Protein AF-A0A8S4QMX7-F1 (afdb_monomer_lite)

pLDDT: mean 83.07, std 15.42, range [35.97, 96.44]

Structure (mmCIF, N/CA/C/O backbone):
data_AF-A0A8S4QMX7-F1
#
_entry.id   AF-A0A8S4QMX7-F1
#
loop_
_atom_site.group_PDB
_atom_site.id
_atom_site.type_symbol
_atom_site.label_atom_id
_atom_site.label_alt_id
_atom_site.label_comp_id
_atom_site.label_asym_id
_atom_site.label_entity_id
_atom_site.label_seq_id
_atom_site.pdbx_PDB_ins_code
_atom_site.Cartn_x
_atom_site.Cartn_y
_atom_site.Cartn_z
_atom_site.occupancy
_atom_site.B_iso_or_equiv
_atom_site.auth_seq_id
_atom_site.auth_comp_id
_atom_site.auth_asym_id
_atom_site.auth_atom_id
_atom_site.pdbx_PDB_model_num
ATOM 1 N N . MET A 1 1 ? 1.685 0.080 4.339 1.00 85.31 1 MET A N 1
ATOM 2 C CA . MET A 1 1 ? 2.899 0.364 5.146 1.00 85.31 1 MET A CA 1
ATOM 3 C C . MET A 1 1 ? 2.661 0.577 6.650 1.00 85.31 1 MET A C 1
ATOM 5 O O . MET A 1 1 ? 3.604 0.391 7.406 1.00 85.31 1 MET A O 1
ATOM 9 N N . ILE A 1 2 ? 1.453 0.914 7.128 1.00 87.31 2 ILE A N 1
ATOM 10 C CA . ILE A 1 2 ? 1.168 1.022 8.576 1.00 87.31 2 ILE A CA 1
ATOM 11 C C . ILE A 1 2 ? 0.950 -0.364 9.200 1.00 87.31 2 ILE A C 1
ATOM 13 O O . ILE A 1 2 ? 0.234 -1.197 8.640 1.00 87.31 2 ILE A O 1
ATOM 17 N N . GLY A 1 3 ? 1.579 -0.614 10.350 1.00 89.19 3 GLY A N 1
ATOM 18 C CA . GLY A 1 3 ? 1.400 -1.844 11.120 1.00 89.19 3 GLY A CA 1
ATOM 19 C C . GLY A 1 3 ? 0.264 -1.755 12.144 1.00 89.19 3 GLY A C 1
ATOM 20 O O . GLY A 1 3 ? -0.077 -0.670 12.611 1.00 89.19 3 GLY A O 1
ATOM 21 N N . ALA A 1 4 ? -0.285 -2.905 12.543 1.00 89.19 4 ALA A N 1
ATOM 22 C CA . ALA A 1 4 ? -1.344 -2.995 13.556 1.00 89.19 4 ALA A CA 1
ATOM 23 C C . ALA A 1 4 ? -0.930 -2.396 14.918 1.00 89.19 4 ALA A C 1
ATOM 25 O O . ALA A 1 4 ? -1.750 -1.792 15.604 1.00 89.19 4 ALA A O 1
ATOM 26 N N . GLU A 1 5 ? 0.353 -2.515 15.278 1.00 88.50 5 GLU A N 1
ATOM 27 C CA . GLU A 1 5 ? 0.950 -1.925 16.488 1.00 88.50 5 GLU A CA 1
ATOM 28 C C . GLU A 1 5 ? 0.774 -0.406 16.530 1.00 88.50 5 GLU A C 1
ATOM 30 O O . GLU A 1 5 ? 0.291 0.149 17.513 1.00 88.50 5 GLU A O 1
ATOM 35 N N . LEU A 1 6 ? 1.122 0.256 15.427 1.00 90.75 6 LEU A N 1
ATOM 36 C CA . LEU A 1 6 ? 1.056 1.705 15.321 1.00 90.75 6 LEU A CA 1
ATOM 37 C C . LEU A 1 6 ? -0.396 2.189 15.370 1.00 90.75 6 LEU A C 1
ATOM 39 O O . LEU A 1 6 ? -0.681 3.177 16.037 1.00 90.75 6 LEU A O 1
ATOM 43 N N . LEU A 1 7 ? -1.330 1.464 14.742 1.00 91.25 7 LEU A N 1
ATOM 44 C CA . LEU A 1 7 ? -2.755 1.797 14.822 1.00 91.25 7 LEU A CA 1
ATOM 45 C C . LEU A 1 7 ? -3.277 1.746 16.270 1.00 91.25 7 LEU A C 1
ATOM 47 O O . LEU A 1 7 ? -4.031 2.625 16.680 1.00 91.25 7 LEU A O 1
ATOM 51 N N . LEU A 1 8 ? -2.848 0.754 17.056 1.00 90.69 8 LEU A N 1
ATOM 52 C CA . LEU A 1 8 ? -3.202 0.648 18.476 1.00 90.69 8 LEU A CA 1
ATOM 53 C C . LEU A 1 8 ? -2.578 1.766 19.317 1.00 90.69 8 LEU A C 1
ATOM 55 O O . LEU A 1 8 ? -3.226 2.289 20.220 1.00 90.69 8 LEU A O 1
ATOM 59 N N . GLN A 1 9 ? -1.333 2.148 19.024 1.00 92.19 9 GLN A N 1
ATOM 60 C CA . GLN A 1 9 ? -0.689 3.284 19.687 1.00 92.19 9 GLN A CA 1
ATOM 61 C C . GLN A 1 9 ? -1.432 4.591 19.390 1.00 92.19 9 GLN A C 1
ATOM 63 O O . GLN A 1 9 ? -1.668 5.374 20.309 1.00 92.19 9 GLN A O 1
ATOM 68 N N . ILE A 1 10 ? -1.856 4.799 18.138 1.00 93.31 10 ILE A N 1
ATOM 69 C CA . ILE A 1 10 ? -2.674 5.951 17.737 1.00 93.31 10 ILE A CA 1
ATOM 70 C C . ILE A 1 10 ? -3.994 5.958 18.516 1.00 93.31 10 ILE A C 1
ATOM 72 O O . ILE A 1 10 ? -4.292 6.951 19.174 1.00 93.31 10 ILE A O 1
ATOM 76 N N . ASP A 1 11 ? -4.741 4.850 18.523 1.00 93.44 11 ASP A N 1
ATOM 77 C CA . ASP A 1 11 ? -5.986 4.715 19.297 1.00 93.44 11 ASP A CA 1
ATOM 78 C C . ASP A 1 11 ? -5.778 5.049 20.782 1.00 93.44 11 ASP A C 1
ATOM 80 O O . ASP A 1 11 ? -6.485 5.889 21.340 1.00 93.44 11 ASP A O 1
ATOM 84 N N . SER A 1 12 ? -4.750 4.470 21.410 1.00 93.50 12 SER A N 1
ATOM 85 C CA . SER A 1 12 ? -4.443 4.728 22.818 1.00 93.50 12 SER A CA 1
ATOM 86 C C . SER A 1 12 ? -4.122 6.198 23.089 1.00 93.50 12 SER A C 1
ATOM 88 O O . SER A 1 12 ? -4.508 6.719 24.137 1.00 93.50 12 SER A O 1
ATOM 90 N N . ARG A 1 13 ? -3.404 6.876 22.186 1.00 96.25 13 ARG A N 1
ATOM 91 C CA . ARG A 1 13 ? -3.083 8.301 22.339 1.00 96.25 13 ARG A CA 1
ATOM 92 C C . ARG A 1 13 ? -4.312 9.180 22.153 1.00 96.25 13 ARG A C 1
ATOM 94 O O . ARG A 1 13 ? -4.494 10.111 22.932 1.00 96.25 13 ARG A O 1
ATOM 101 N N . LEU A 1 14 ? -5.180 8.867 21.195 1.00 95.94 14 LEU A N 1
ATOM 102 C CA . LEU A 1 14 ? -6.414 9.623 20.977 1.00 95.94 14 LEU A CA 1
ATOM 103 C C . LEU A 1 14 ? -7.386 9.486 22.154 1.00 95.94 14 LEU A C 1
ATOM 105 O O . LEU A 1 14 ? -7.944 10.488 22.598 1.00 95.94 14 LEU A O 1
ATOM 109 N N . LYS A 1 15 ? -7.508 8.291 22.742 1.00 95.62 15 LYS A N 1
ATOM 110 C CA . LYS A 1 15 ? -8.281 8.065 23.977 1.00 95.62 15 LYS A CA 1
ATOM 111 C C . LYS A 1 15 ? -7.763 8.892 25.158 1.00 95.62 15 LYS A C 1
ATOM 113 O O . LYS A 1 15 ? -8.536 9.494 25.896 1.00 95.62 15 LYS A O 1
ATOM 118 N N . GLN A 1 16 ? -6.439 8.975 25.318 1.00 96.44 16 GLN A N 1
ATOM 119 C CA . GLN A 1 16 ? -5.820 9.795 26.368 1.00 96.44 16 GLN A CA 1
ATOM 120 C C . GLN A 1 16 ? -6.094 11.294 26.180 1.00 96.44 16 GLN A C 1
ATOM 122 O O . GLN A 1 16 ? -6.371 11.987 27.156 1.00 96.44 16 GLN A O 1
ATOM 127 N N . ILE A 1 17 ? -6.014 11.791 24.943 1.00 96.38 17 ILE A N 1
ATOM 128 C CA . ILE A 1 17 ? -6.196 13.216 24.623 1.00 96.38 17 ILE A CA 1
ATOM 129 C C . ILE A 1 17 ? -7.665 13.634 24.765 1.00 96.38 17 ILE A C 1
ATOM 131 O O . ILE A 1 17 ? -7.954 14.659 25.377 1.00 96.38 17 ILE A O 1
ATOM 135 N N . SER A 1 18 ? -8.589 12.829 24.239 1.00 94.94 18 SER A N 1
ATOM 136 C CA . SER A 1 18 ? -10.039 13.078 24.303 1.00 94.94 18 SER A CA 1
ATOM 137 C C . SER A 1 18 ? -10.640 12.844 25.693 1.00 94.94 18 SER A C 1
ATOM 139 O O . SER A 1 18 ? -11.746 13.303 25.966 1.00 94.94 18 SER A O 1
ATOM 141 N N . ARG A 1 19 ? -9.918 12.134 26.574 1.00 94.38 19 ARG A N 1
ATOM 142 C CA . ARG A 1 19 ? -10.414 11.589 27.850 1.00 94.38 19 ARG A CA 1
ATOM 143 C C . ARG A 1 19 ? -11.592 10.618 27.695 1.00 94.38 19 ARG A C 1
ATOM 145 O O . ARG A 1 19 ? -12.247 10.302 28.688 1.00 94.38 19 ARG A O 1
ATOM 152 N N . ASP A 1 20 ? -11.829 10.098 26.493 1.00 93.81 20 ASP A N 1
ATOM 153 C CA . ASP A 1 20 ? -12.764 9.004 26.253 1.00 93.81 20 ASP A CA 1
ATOM 154 C C . ASP A 1 20 ? -11.990 7.704 26.030 1.00 93.81 20 ASP A C 1
ATOM 156 O O . ASP A 1 20 ? -11.395 7.471 24.983 1.00 93.81 20 ASP A O 1
ATOM 160 N N . PHE A 1 21 ? -11.994 6.838 27.042 1.00 91.31 21 PHE A N 1
ATOM 161 C CA . PHE A 1 21 ? -11.308 5.545 27.001 1.00 91.31 21 PHE A CA 1
ATOM 162 C C . PHE A 1 21 ? -12.201 4.397 26.520 1.00 91.31 21 PHE A C 1
ATOM 164 O O . PHE A 1 21 ? -11.704 3.288 26.309 1.00 91.31 21 PHE A O 1
ATOM 171 N N . LYS A 1 22 ? -13.512 4.632 26.382 1.00 90.19 22 LYS A N 1
ATOM 172 C CA . LYS A 1 22 ? -14.496 3.591 26.063 1.00 90.19 22 LYS A CA 1
ATOM 173 C C . LYS A 1 22 ? -14.710 3.461 24.562 1.00 90.19 22 LYS A C 1
ATOM 175 O O . LYS A 1 22 ? -14.917 2.350 24.080 1.00 90.19 22 LYS A O 1
ATOM 180 N N . THR A 1 23 ? -14.654 4.570 23.832 1.00 91.56 23 THR A N 1
ATOM 181 C CA . THR A 1 23 ? -14.855 4.581 22.380 1.00 91.56 23 THR A CA 1
ATOM 182 C C . THR A 1 23 ? -13.529 4.432 21.633 1.00 91.56 23 THR A C 1
ATOM 184 O O . THR A 1 23 ? -12.478 4.901 22.073 1.00 91.56 23 THR A O 1
ATOM 187 N N . ASN A 1 24 ? -13.550 3.738 20.493 1.00 91.19 24 ASN A N 1
ATOM 188 C CA . ASN A 1 24 ? -12.374 3.655 19.624 1.00 91.19 24 ASN A CA 1
ATOM 189 C C . ASN A 1 24 ? -11.987 5.054 19.132 1.00 91.19 24 ASN A C 1
ATOM 191 O O . ASN A 1 24 ? -12.852 5.889 18.881 1.00 91.19 24 ASN A O 1
ATOM 195 N N . PHE A 1 25 ? -10.683 5.297 19.024 1.00 93.44 25 PHE A N 1
ATOM 196 C CA . PHE A 1 25 ? -10.074 6.568 18.635 1.00 93.44 25 PHE A CA 1
ATOM 197 C C . PHE A 1 25 ? -10.531 7.773 19.475 1.00 93.44 25 PHE A C 1
ATOM 199 O O . PHE A 1 25 ? -10.403 8.911 19.032 1.00 93.44 25 PHE A O 1
ATOM 206 N N . GLY A 1 26 ? -11.044 7.547 20.692 1.00 93.44 26 GLY A N 1
ATOM 207 C CA . GLY A 1 26 ? -11.523 8.622 21.561 1.00 93.44 26 GLY A CA 1
ATOM 208 C C . GLY A 1 26 ? -12.747 9.359 21.010 1.00 93.44 26 GLY A C 1
ATOM 209 O O . GLY A 1 26 ? -12.881 10.561 21.226 1.00 93.44 26 GLY A O 1
ATOM 210 N N . GLY A 1 27 ? -13.583 8.665 20.233 1.00 93.50 27 GLY A N 1
ATOM 211 C CA . GLY A 1 27 ? -14.814 9.209 19.656 1.00 93.50 27 GLY A CA 1
ATOM 212 C C . GLY A 1 27 ? -14.598 10.062 18.406 1.00 93.50 27 GLY A C 1
ATOM 213 O O . GLY A 1 27 ? -15.540 10.691 17.937 1.00 93.50 27 GLY A O 1
ATOM 214 N N . LEU A 1 28 ? -13.375 10.095 17.873 1.00 93.00 28 LEU A N 1
ATOM 215 C CA . LEU A 1 28 ? -13.039 10.835 16.661 1.00 93.00 28 LEU A CA 1
ATOM 216 C C . LEU A 1 28 ? -13.320 10.017 15.400 1.00 93.00 28 LEU A C 1
ATOM 218 O O . LEU A 1 28 ? -13.057 8.812 15.347 1.00 93.00 28 LEU A O 1
ATOM 222 N N . ASP A 1 29 ? -13.761 10.709 14.354 1.00 92.19 29 ASP A N 1
ATOM 223 C CA . ASP A 1 29 ? -13.904 10.129 13.025 1.00 92.19 29 ASP A CA 1
ATOM 224 C C . ASP A 1 29 ? -12.532 9.935 12.367 1.00 92.19 29 ASP A C 1
ATOM 226 O O . ASP A 1 29 ? -11.721 10.858 12.263 1.00 92.19 29 ASP A O 1
ATOM 230 N N . GLY A 1 30 ? -12.269 8.711 11.907 1.00 89.88 30 GLY A N 1
ATOM 231 C CA . GLY A 1 30 ? -11.031 8.341 11.227 1.00 89.88 30 GLY A CA 1
ATOM 232 C C . GLY A 1 30 ? -11.281 7.955 9.775 1.00 89.88 30 GLY A C 1
ATOM 233 O O . GLY A 1 30 ? -12.033 7.020 9.502 1.00 89.88 30 GLY A O 1
ATOM 234 N N . ILE A 1 31 ? -10.598 8.625 8.845 1.00 94.12 31 ILE A N 1
ATOM 235 C CA . ILE A 1 31 ? -10.587 8.265 7.422 1.00 94.12 31 ILE A CA 1
ATOM 236 C C . ILE A 1 31 ? -9.196 7.738 7.076 1.00 94.12 31 ILE A C 1
ATOM 238 O O . ILE A 1 31 ? -8.198 8.443 7.220 1.00 94.12 31 ILE A O 1
ATOM 242 N N . LEU A 1 32 ? -9.131 6.484 6.627 1.00 92.19 32 LEU A N 1
ATOM 243 C CA . LEU A 1 32 ? -7.895 5.843 6.187 1.00 92.19 32 LEU A CA 1
ATOM 244 C C . LEU A 1 32 ? -7.889 5.757 4.662 1.00 92.19 32 LEU A C 1
ATOM 246 O O . LEU A 1 32 ? -8.813 5.206 4.071 1.00 92.19 32 LEU A O 1
ATOM 250 N N . ILE A 1 33 ? -6.832 6.272 4.038 1.00 93.75 33 ILE A N 1
ATOM 251 C CA . ILE A 1 33 ? -6.652 6.254 2.583 1.00 93.75 33 ILE A CA 1
ATOM 252 C C . ILE A 1 33 ? -5.328 5.559 2.277 1.00 93.75 33 ILE A C 1
ATOM 254 O O . ILE A 1 33 ? -4.296 5.879 2.869 1.00 93.75 33 ILE A O 1
ATOM 258 N N . GLY A 1 34 ? -5.349 4.599 1.358 1.00 91.25 34 GLY A N 1
ATOM 259 C CA . GLY A 1 34 ? -4.148 3.901 0.918 1.00 91.25 34 GLY A CA 1
ATOM 260 C C . GLY A 1 34 ? -4.457 2.659 0.093 1.00 91.25 34 GLY A C 1
ATOM 261 O O . GLY A 1 34 ? -5.615 2.307 -0.106 1.00 91.25 34 GLY A O 1
ATOM 262 N N . ASP A 1 35 ? -3.400 1.984 -0.356 1.00 89.62 35 ASP A N 1
ATOM 263 C CA . ASP A 1 35 ? -3.491 0.722 -1.091 1.00 89.62 35 ASP A CA 1
ATOM 264 C C . ASP A 1 35 ? -2.842 -0.405 -0.268 1.00 89.62 35 ASP A C 1
ATOM 266 O O . ASP A 1 35 ? -1.671 -0.328 0.121 1.00 89.62 35 ASP A O 1
ATOM 270 N N . LEU A 1 36 ? -3.621 -1.451 0.027 1.00 87.62 36 LEU A N 1
ATOM 271 C CA . LEU A 1 36 ? -3.179 -2.614 0.804 1.00 87.62 36 LEU A CA 1
ATOM 272 C C . LEU A 1 36 ? -2.286 -3.577 0.006 1.00 87.62 36 LEU A C 1
ATOM 274 O O . LEU A 1 36 ? -1.658 -4.440 0.620 1.00 87.62 36 LEU A O 1
ATOM 278 N N . ARG A 1 37 ? -2.216 -3.421 -1.322 1.00 85.44 37 ARG A N 1
ATOM 279 C CA . ARG A 1 37 ? -1.358 -4.195 -2.238 1.00 85.44 37 ARG A CA 1
ATOM 280 C C . ARG A 1 37 ? 0.069 -3.654 -2.310 1.00 85.44 37 ARG A C 1
ATOM 282 O O . ARG A 1 37 ? 0.940 -4.274 -2.911 1.00 85.44 37 ARG A O 1
ATOM 289 N N . GLN A 1 38 ? 0.327 -2.497 -1.698 1.00 86.12 38 GLN A N 1
ATOM 290 C CA . GLN A 1 38 ? 1.681 -1.969 -1.546 1.00 86.12 38 GLN A CA 1
ATOM 291 C C . GLN A 1 38 ? 2.532 -2.849 -0.622 1.00 86.12 38 GLN A C 1
ATOM 293 O O . GLN A 1 38 ? 2.048 -3.773 0.036 1.00 86.12 38 GLN A O 1
ATOM 298 N N . LEU A 1 39 ? 3.821 -2.510 -0.530 1.00 87.69 39 LEU A N 1
ATOM 299 C CA . LEU A 1 39 ? 4.762 -3.188 0.350 1.00 87.69 39 LEU A CA 1
ATOM 300 C C . LEU A 1 39 ? 4.222 -3.299 1.783 1.00 87.69 39 LEU A C 1
ATOM 302 O O . LEU A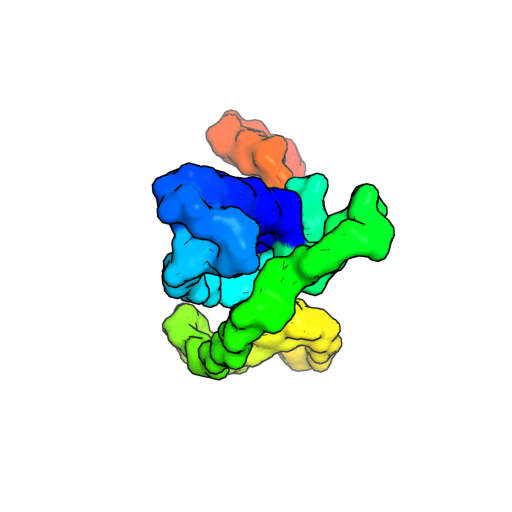 1 39 ? 3.683 -2.350 2.379 1.00 87.69 39 LEU A O 1
ATOM 306 N N . LEU A 1 40 ? 4.402 -4.499 2.336 1.00 87.81 40 LEU A N 1
ATOM 307 C CA . LEU A 1 40 ? 4.050 -4.799 3.713 1.00 87.81 40 LEU A CA 1
ATOM 308 C C . LEU A 1 40 ? 4.806 -3.869 4.677 1.00 87.81 40 LEU A C 1
ATOM 310 O O . LEU A 1 40 ? 5.907 -3.408 4.368 1.00 87.81 40 LEU A O 1
ATOM 314 N N . PRO A 1 41 ? 4.241 -3.591 5.864 1.00 88.31 41 PRO A N 1
ATOM 315 C CA . PRO A 1 41 ? 4.948 -2.848 6.900 1.00 88.31 41 PRO A CA 1
ATOM 316 C C . PRO A 1 41 ? 6.306 -3.486 7.232 1.00 88.31 41 PRO A C 1
ATOM 318 O O . PRO A 1 41 ? 6.395 -4.695 7.464 1.00 88.31 41 PRO A O 1
ATOM 321 N N . VAL A 1 42 ? 7.365 -2.677 7.292 1.00 88.38 42 VAL A N 1
ATOM 322 C CA . VAL A 1 42 ? 8.721 -3.165 7.583 1.00 88.38 42 VAL A CA 1
ATOM 323 C C . VAL A 1 42 ? 8.769 -3.718 9.004 1.00 88.38 42 VAL A C 1
ATOM 325 O O . VAL A 1 42 ? 8.502 -2.996 9.961 1.00 88.38 42 VAL A O 1
ATOM 328 N N . ARG A 1 43 ? 9.108 -5.009 9.140 1.00 86.75 43 ARG A N 1
ATOM 329 C CA . ARG A 1 43 ? 9.217 -5.721 10.431 1.00 86.75 43 ARG A CA 1
ATOM 330 C C . ARG A 1 43 ? 7.981 -5.568 11.337 1.00 86.75 43 ARG A C 1
ATOM 332 O O . ARG A 1 43 ? 8.089 -5.696 12.552 1.00 86.75 43 ARG A O 1
ATOM 339 N N . ALA A 1 44 ? 6.804 -5.339 10.758 1.00 86.44 44 ALA A N 1
ATOM 340 C CA . ALA A 1 44 ? 5.567 -5.140 11.503 1.00 86.44 44 ALA A CA 1
ATOM 341 C C . ALA A 1 44 ? 4.425 -5.999 10.946 1.00 86.44 44 ALA A C 1
ATOM 343 O O . ALA A 1 44 ? 4.437 -6.449 9.801 1.00 86.44 44 ALA A O 1
ATOM 344 N N . THR A 1 45 ? 3.422 -6.252 11.786 1.00 87.38 45 THR A N 1
ATOM 345 C CA . THR A 1 45 ? 2.229 -7.007 11.382 1.00 87.38 45 THR A CA 1
ATOM 346 C C . THR A 1 45 ? 1.290 -6.096 10.596 1.00 87.38 45 THR A C 1
ATOM 348 O O . THR A 1 45 ? 1.026 -4.982 11.044 1.00 87.38 45 THR A O 1
ATOM 351 N N . SER A 1 46 ? 0.775 -6.555 9.449 1.00 88.31 46 SER A N 1
ATOM 352 C CA . SER A 1 46 ? -0.192 -5.803 8.635 1.00 88.31 46 SER A CA 1
ATOM 353 C C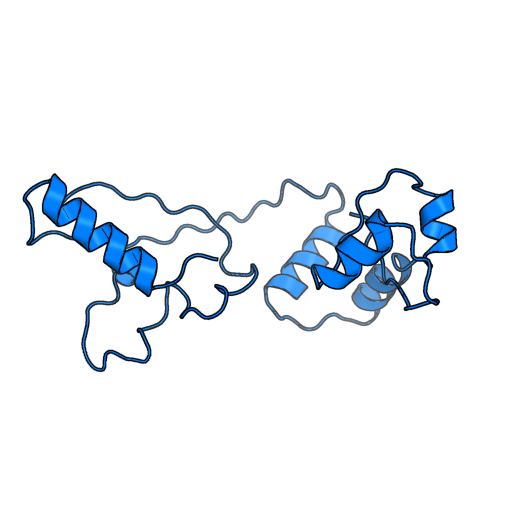 . SER A 1 46 ? -1.378 -5.305 9.461 1.00 88.31 46 SER A C 1
ATOM 355 O O . SER A 1 46 ? -1.876 -6.032 10.315 1.00 88.31 46 SER A O 1
ATOM 357 N N . ILE A 1 47 ? -1.859 -4.096 9.163 1.00 88.50 47 ILE A N 1
ATOM 358 C CA . ILE A 1 47 ? -2.925 -3.402 9.909 1.00 88.50 47 ILE A CA 1
ATOM 359 C C . ILE A 1 47 ? -4.228 -4.207 10.071 1.00 88.50 47 ILE A C 1
ATOM 361 O O . ILE A 1 47 ? -4.919 -4.072 11.074 1.00 88.50 47 ILE A O 1
ATOM 365 N N . TYR A 1 48 ? -4.532 -5.078 9.108 1.00 86.50 48 TYR A N 1
ATOM 366 C CA . TYR A 1 48 ? -5.723 -5.929 9.077 1.00 86.50 48 TYR A CA 1
ATOM 367 C C . TYR A 1 48 ? -5.525 -7.307 9.735 1.00 86.50 48 TYR A C 1
ATOM 369 O O . TYR A 1 48 ? -6.462 -8.102 9.792 1.00 86.50 48 TYR A O 1
ATOM 377 N N . LYS A 1 49 ? -4.317 -7.625 10.219 1.00 85.19 49 LYS A N 1
ATOM 378 C CA . LYS A 1 49 ? -4.009 -8.885 10.913 1.00 85.19 49 LYS A CA 1
ATOM 379 C C . LYS A 1 49 ? -3.934 -8.664 12.423 1.00 85.19 49 LYS A C 1
ATOM 381 O O . LYS A 1 49 ? -3.541 -7.601 12.895 1.00 85.19 49 LYS A O 1
ATOM 386 N N . GLN A 1 50 ? -4.260 -9.706 13.184 1.00 78.19 50 GLN A N 1
ATOM 387 C CA . GLN A 1 50 ? -4.049 -9.713 14.629 1.00 78.19 50 GLN A CA 1
ATOM 388 C C . GLN A 1 50 ? -2.547 -9.698 14.946 1.00 78.19 50 GLN A C 1
ATOM 390 O O . GLN A 1 50 ? -1.762 -10.385 14.289 1.00 78.19 50 GLN A O 1
ATOM 395 N N . GLN A 1 51 ? -2.143 -8.916 15.952 1.00 72.62 51 GLN A N 1
ATOM 396 C CA . GLN A 1 51 ? -0.755 -8.886 16.417 1.00 72.62 51 GLN A CA 1
ATOM 397 C C . GLN A 1 51 ? -0.321 -10.278 16.885 1.00 72.62 51 GLN A C 1
ATOM 399 O O . GLN A 1 51 ? -0.986 -10.886 17.720 1.00 72.62 51 GLN A O 1
ATOM 404 N N . LYS A 1 52 ? 0.840 -10.746 16.411 1.00 67.00 52 LYS A N 1
ATOM 405 C CA . LYS A 1 52 ? 1.382 -12.076 16.752 1.00 67.00 52 LYS A CA 1
ATOM 406 C C . LYS A 1 52 ? 1.549 -12.315 18.260 1.00 67.00 52 LYS A C 1
ATOM 408 O O . LYS A 1 52 ? 1.522 -13.457 18.693 1.00 67.00 52 LYS A O 1
ATOM 413 N N . GLN A 1 53 ? 1.736 -11.253 19.043 1.00 64.69 53 GLN A N 1
ATOM 414 C CA . GLN A 1 53 ? 1.992 -11.322 20.486 1.00 64.69 53 GLN A CA 1
ATOM 415 C C . GLN A 1 53 ? 0.724 -11.229 21.351 1.00 64.69 53 GLN A C 1
ATOM 417 O O . GLN A 1 53 ? 0.814 -11.353 22.568 1.00 64.69 53 GLN A O 1
ATOM 422 N N . LYS A 1 54 ? -0.460 -11.018 20.758 1.00 61.94 54 LYS A N 1
ATOM 423 C CA . LYS A 1 54 ? -1.727 -10.968 21.500 1.00 61.94 54 LYS A CA 1
ATOM 424 C C . LYS A 1 54 ? -2.635 -12.108 21.061 1.00 61.94 54 LYS A C 1
ATOM 426 O O . LYS A 1 54 ? -3.069 -12.155 19.914 1.00 61.94 54 LYS A O 1
ATOM 431 N N . ILE A 1 55 ? -2.948 -13.003 21.998 1.00 55.06 55 ILE A N 1
ATOM 432 C CA . ILE A 1 55 ? -3.926 -14.089 21.812 1.00 55.06 55 ILE A CA 1
ATOM 433 C C . ILE A 1 55 ? -5.351 -13.508 21.760 1.00 55.06 55 ILE A C 1
ATOM 435 O O . ILE A 1 55 ? -6.195 -13.991 21.011 1.00 55.06 55 ILE A O 1
ATOM 439 N N . VAL A 1 56 ? -5.591 -12.422 22.505 1.00 53.00 56 VAL A N 1
ATOM 440 C CA . VAL A 1 56 ? -6.893 -11.762 22.656 1.00 53.00 56 VAL A CA 1
ATOM 441 C C . VAL A 1 56 ? -6.715 -10.248 22.519 1.00 53.00 56 VAL A C 1
ATOM 443 O O . VAL A 1 56 ? -5.859 -9.652 23.172 1.00 53.00 56 VAL A O 1
ATOM 446 N N . GLY A 1 57 ? -7.516 -9.616 21.663 1.00 56.16 57 GLY A N 1
ATOM 447 C CA . GLY A 1 57 ? -7.567 -8.162 21.530 1.00 56.16 57 GLY A CA 1
ATOM 448 C C . GLY A 1 57 ? -8.441 -7.721 20.352 1.00 56.16 57 GLY A C 1
ATOM 449 O O . GLY A 1 57 ? -8.509 -8.437 19.350 1.00 56.16 57 GLY A O 1
ATOM 450 N N . PRO A 1 58 ? -9.124 -6.567 20.446 1.00 59.66 58 PRO A N 1
ATOM 451 C CA . PRO A 1 58 ? -9.959 -6.075 19.362 1.00 59.66 58 PRO A CA 1
ATOM 452 C C . PRO A 1 58 ? -9.093 -5.728 18.148 1.00 59.66 58 PRO A C 1
ATOM 454 O O . PRO A 1 58 ? -8.125 -4.973 18.238 1.00 59.66 58 PRO A O 1
ATOM 457 N N . ILE A 1 59 ? -9.463 -6.267 16.989 1.00 78.69 59 ILE A N 1
ATOM 458 C CA . ILE A 1 59 ? -8.890 -5.841 15.715 1.00 78.69 59 ILE A CA 1
ATOM 459 C C . ILE A 1 59 ? -9.552 -4.504 15.366 1.00 78.69 59 ILE A C 1
ATOM 461 O O . ILE A 1 59 ? -10.655 -4.495 14.822 1.00 78.69 59 ILE A O 1
ATOM 465 N N . LEU A 1 60 ? -8.884 -3.386 15.683 1.00 86.69 60 LEU A N 1
ATOM 466 C CA . LEU A 1 60 ? -9.374 -2.024 15.398 1.00 86.69 60 LEU A CA 1
ATOM 467 C C . LEU A 1 60 ? -9.799 -1.855 13.935 1.00 86.69 60 LEU A C 1
ATOM 469 O O . LEU A 1 60 ? -10.784 -1.184 13.647 1.00 86.69 60 LEU A O 1
ATOM 473 N N . TRP A 1 61 ? -9.098 -2.535 13.026 1.00 88.12 61 TRP A N 1
ATOM 474 C CA . TRP A 1 61 ? -9.411 -2.553 11.601 1.00 88.12 61 TRP A CA 1
ATOM 475 C C . TRP A 1 61 ? -10.867 -2.944 11.292 1.00 88.12 61 TRP A C 1
ATOM 477 O O . TRP A 1 61 ? -11.456 -2.408 10.361 1.00 88.12 61 TRP A O 1
ATOM 487 N N . ARG A 1 62 ? -11.488 -3.822 12.096 1.00 87.12 62 ARG A N 1
ATOM 488 C CA . ARG A 1 62 ? -12.885 -4.255 11.896 1.00 87.12 62 ARG A CA 1
ATOM 489 C C . ARG A 1 62 ? -13.914 -3.146 12.138 1.00 87.12 62 ARG A C 1
ATOM 491 O O . ARG A 1 62 ? -15.064 -3.320 11.758 1.00 87.12 62 ARG A O 1
ATOM 498 N N . GLY A 1 63 ? -13.525 -2.045 12.782 1.00 87.69 63 GLY A N 1
ATOM 499 C CA . GLY A 1 63 ? -14.404 -0.897 13.006 1.00 87.69 63 GLY A CA 1
ATOM 500 C C . GLY A 1 63 ? -14.571 0.009 11.784 1.00 87.69 63 GLY A C 1
ATOM 501 O O . GLY A 1 63 ? -15.464 0.851 11.782 1.00 87.69 63 GLY A O 1
ATOM 502 N N . PHE A 1 64 ? -13.736 -0.146 10.753 1.00 90.38 64 PHE A N 1
ATOM 503 C CA . PHE A 1 64 ? -13.788 0.697 9.562 1.00 90.38 64 PHE A CA 1
ATOM 504 C C . PHE A 1 64 ? -14.738 0.139 8.504 1.00 90.38 64 PHE A C 1
ATOM 506 O O . PHE A 1 64 ? -14.826 -1.070 8.289 1.00 90.38 64 PHE A O 1
ATOM 513 N N . LYS A 1 65 ? -15.405 1.049 7.791 1.00 92.62 65 LYS A N 1
ATOM 514 C CA . LYS A 1 65 ? -16.097 0.736 6.539 1.00 92.62 65 LYS A CA 1
ATOM 515 C C . LYS A 1 65 ? -15.089 0.772 5.394 1.00 92.62 65 LYS A C 1
ATOM 517 O O . LYS A 1 65 ? -14.256 1.674 5.336 1.00 92.62 65 LYS A O 1
ATOM 522 N N . PHE A 1 66 ? -15.168 -0.208 4.502 1.00 91.88 66 PHE A N 1
ATOM 523 C CA . PHE A 1 66 ? -14.290 -0.311 3.343 1.00 91.88 66 PHE A CA 1
ATOM 524 C C . PHE A 1 66 ? -14.994 0.222 2.094 1.00 91.88 66 PHE A C 1
ATOM 526 O O . PHE A 1 66 ? -16.128 -0.167 1.817 1.00 91.88 66 PHE A O 1
ATOM 533 N N . TYR A 1 67 ? -14.305 1.089 1.354 1.00 93.88 67 TYR A N 1
ATOM 534 C CA . TYR A 1 67 ? -14.748 1.636 0.076 1.00 93.88 67 TYR A CA 1
ATOM 535 C C . TYR A 1 67 ? -13.592 1.517 -0.917 1.00 93.88 67 TYR A C 1
ATOM 537 O O . TYR A 1 67 ? -12.513 2.058 -0.675 1.00 93.88 67 TYR A O 1
ATOM 545 N N . GLU A 1 68 ? -13.806 0.778 -2.001 1.00 91.44 68 GLU A N 1
ATOM 546 C CA . GLU A 1 68 ? -12.818 0.591 -3.063 1.00 91.44 68 GLU A CA 1
ATOM 547 C C . GLU A 1 68 ? -12.976 1.673 -4.135 1.00 91.44 68 GLU A C 1
ATOM 549 O O . GLU A 1 68 ? -14.095 2.031 -4.499 1.00 91.44 68 GLU A O 1
ATOM 554 N N . LEU A 1 69 ? -11.849 2.190 -4.629 1.00 91.75 69 LEU A N 1
ATOM 555 C CA . LEU A 1 69 ? -11.801 3.043 -5.815 1.00 91.75 69 LEU A CA 1
ATOM 556 C C . LEU A 1 69 ? -11.401 2.171 -7.008 1.00 91.75 69 LEU A C 1
ATOM 558 O O . LEU A 1 69 ? -10.342 1.544 -6.982 1.00 91.75 69 LEU A O 1
ATOM 562 N N . ASP A 1 70 ? -12.240 2.137 -8.035 1.00 87.62 70 ASP A N 1
ATOM 563 C CA . ASP A 1 70 ? -12.119 1.257 -9.203 1.00 87.62 70 ASP A CA 1
ATOM 564 C C . ASP A 1 70 ? -11.392 1.912 -10.390 1.00 87.62 70 ASP A C 1
ATOM 566 O O . ASP A 1 70 ? -10.788 1.227 -11.219 1.00 87.62 70 ASP A O 1
ATOM 570 N N . GLN A 1 71 ? -11.412 3.242 -10.468 1.00 88.31 71 GLN A N 1
ATOM 571 C CA . GLN A 1 71 ? -10.843 3.980 -11.587 1.00 88.31 71 GLN A CA 1
ATOM 572 C C . GLN A 1 71 ? -9.345 4.278 -11.408 1.00 88.31 71 GLN A C 1
ATOM 574 O O . GLN A 1 71 ? -8.923 4.997 -10.499 1.00 88.31 71 GLN A O 1
ATOM 579 N N . VAL A 1 72 ? -8.525 3.789 -12.346 1.00 86.00 72 VAL A N 1
ATOM 580 C CA . VAL A 1 72 ? -7.090 4.100 -12.414 1.00 86.00 72 VAL A CA 1
ATOM 581 C C . VAL A 1 72 ? -6.850 5.339 -13.275 1.00 86.00 72 VAL A C 1
ATOM 583 O O . VAL A 1 72 ? -7.121 5.332 -14.469 1.00 86.00 72 VAL A O 1
ATOM 586 N N . MET A 1 73 ? -6.285 6.389 -12.672 1.00 87.50 73 MET A N 1
ATOM 587 C CA . MET A 1 73 ? -6.034 7.681 -13.337 1.00 87.50 73 MET A CA 1
ATOM 588 C C . MET A 1 73 ? -4.563 7.925 -13.710 1.00 87.50 73 MET A C 1
ATOM 590 O O . MET A 1 73 ? -4.251 8.926 -14.347 1.00 87.50 73 MET A O 1
ATOM 594 N N . ARG A 1 74 ? -3.637 7.061 -13.268 1.00 83.69 74 ARG A N 1
ATOM 595 C CA . ARG A 1 74 ? -2.188 7.299 -13.405 1.00 83.69 74 ARG A CA 1
ATOM 596 C C . ARG A 1 74 ? -1.661 6.939 -14.793 1.00 83.69 74 ARG A C 1
ATOM 598 O O . ARG A 1 74 ? -0.880 7.697 -15.355 1.00 83.69 74 ARG A O 1
ATOM 605 N N . GLN A 1 75 ? -2.027 5.771 -15.311 1.00 83.50 75 GLN A N 1
ATOM 606 C CA . GLN A 1 75 ? -1.536 5.273 -16.593 1.00 83.50 75 GLN A CA 1
ATOM 607 C C . GLN A 1 75 ? -2.536 5.605 -17.701 1.00 83.50 75 GLN A C 1
ATOM 609 O O . GLN A 1 75 ? -3.687 5.189 -17.632 1.00 83.50 75 GLN A O 1
ATOM 614 N N . ALA A 1 76 ? -2.080 6.287 -18.754 1.00 81.44 76 ALA A N 1
ATOM 615 C CA . ALA A 1 76 ? -2.903 6.547 -19.938 1.00 81.44 76 ALA A CA 1
ATOM 616 C C . ALA A 1 76 ? -3.178 5.272 -20.762 1.00 81.44 76 ALA A C 1
ATOM 618 O O . ALA A 1 76 ? -4.185 5.181 -21.459 1.00 81.44 76 ALA A O 1
ATOM 619 N N . ASN A 1 77 ? -2.286 4.275 -20.689 1.00 87.75 77 ASN A N 1
ATOM 620 C CA . ASN A 1 77 ? -2.451 2.997 -21.376 1.00 87.75 77 ASN A CA 1
ATOM 621 C C . ASN A 1 77 ? -3.261 2.016 -20.509 1.00 87.75 77 ASN A C 1
ATOM 623 O O . ASN A 1 77 ? -2.777 1.521 -19.486 1.00 87.75 77 ASN A O 1
ATOM 627 N N . GLN A 1 78 ? -4.478 1.706 -20.962 1.00 87.75 78 GLN A N 1
ATOM 628 C CA . GLN A 1 78 ? -5.412 0.825 -20.260 1.00 87.75 78 GLN A CA 1
ATOM 629 C C . GLN A 1 78 ? -4.926 -0.630 -20.165 1.00 87.75 78 GLN A C 1
ATOM 631 O O . GLN A 1 78 ? -5.133 -1.278 -19.139 1.00 87.75 78 GLN A O 1
ATOM 636 N N . GLU A 1 79 ? -4.264 -1.141 -21.206 1.00 89.50 79 GLU A N 1
ATOM 637 C CA . GLU A 1 79 ? -3.729 -2.507 -21.239 1.00 89.50 79 GLU A CA 1
ATOM 638 C C . GLU A 1 79 ? -2.624 -2.672 -20.190 1.00 89.50 79 GLU A C 1
ATOM 640 O O . GLU A 1 79 ? -2.666 -3.582 -19.363 1.00 89.50 79 GLU A O 1
ATOM 645 N N . PHE A 1 80 ? -1.698 -1.714 -20.130 1.00 88.50 80 PHE A N 1
ATOM 646 C CA . PHE A 1 80 ? -0.638 -1.716 -19.126 1.00 88.50 80 PHE A CA 1
ATOM 647 C C . PHE A 1 80 ? -1.188 -1.548 -17.702 1.00 88.50 80 PHE A C 1
ATOM 649 O O . PHE A 1 80 ? -0.767 -2.250 -16.782 1.00 88.50 80 PHE A O 1
ATOM 656 N N . SER A 1 81 ? -2.178 -0.670 -17.516 1.00 89.62 81 SER A N 1
ATOM 657 C CA . SER A 1 81 ? -2.859 -0.488 -16.228 1.00 89.62 81 SER A CA 1
ATOM 658 C C . SER A 1 81 ? -3.525 -1.781 -15.733 1.00 89.62 81 SER A C 1
ATOM 660 O O . SER A 1 81 ? -3.421 -2.140 -14.554 1.00 89.62 81 SER A O 1
ATOM 662 N N . SER A 1 82 ? -4.146 -2.534 -16.647 1.00 91.06 82 SER A N 1
ATOM 663 C CA . SER A 1 82 ? -4.745 -3.837 -16.347 1.00 91.06 82 SER A CA 1
ATOM 664 C C . SER A 1 82 ? -3.699 -4.854 -15.882 1.00 91.06 82 SER A C 1
ATOM 666 O O . SER A 1 82 ? -3.899 -5.517 -14.862 1.00 91.06 82 SER A O 1
ATOM 668 N N . ILE A 1 83 ? -2.545 -4.917 -16.554 1.00 92.44 83 ILE A N 1
ATOM 669 C CA . ILE A 1 83 ? -1.432 -5.798 -16.168 1.00 92.44 83 ILE A CA 1
ATOM 670 C C . ILE A 1 83 ? -0.905 -5.442 -14.774 1.00 92.44 83 ILE A C 1
ATOM 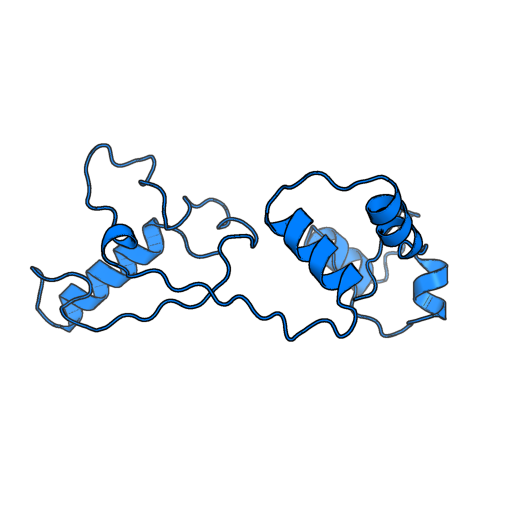672 O O . ILE A 1 83 ? -0.761 -6.323 -13.927 1.00 92.44 83 ILE A O 1
ATOM 676 N N . LEU A 1 84 ? -0.675 -4.156 -14.487 1.00 90.12 84 LEU A N 1
ATOM 677 C CA . LEU A 1 84 ? -0.227 -3.714 -13.161 1.00 90.12 84 LEU A CA 1
ATOM 678 C C . LEU A 1 84 ? -1.243 -4.056 -12.064 1.00 90.12 84 LEU A C 1
ATOM 680 O O . LEU A 1 84 ? -0.860 -4.454 -10.963 1.00 90.12 84 LEU A O 1
ATOM 684 N N . THR A 1 85 ? -2.536 -3.952 -12.373 1.00 90.00 85 THR A N 1
ATOM 685 C CA . THR A 1 85 ? -3.617 -4.327 -11.454 1.00 90.00 85 THR A CA 1
ATOM 686 C C . THR A 1 85 ? -3.603 -5.828 -11.165 1.00 90.00 85 THR A C 1
ATOM 688 O O . THR A 1 85 ? -3.688 -6.223 -10.001 1.00 90.00 85 THR A O 1
ATOM 691 N N . LYS A 1 86 ? -3.408 -6.670 -12.189 1.00 92.31 86 LYS A N 1
ATOM 692 C CA . LYS A 1 86 ? -3.250 -8.125 -12.030 1.00 92.31 86 LYS A CA 1
ATOM 693 C C . LYS A 1 86 ? -2.051 -8.482 -11.158 1.00 92.31 86 LYS A C 1
ATOM 695 O O . LYS A 1 86 ? -2.199 -9.278 -10.232 1.00 92.31 86 LYS A O 1
ATOM 700 N N . ILE A 1 87 ? -0.899 -7.853 -11.404 1.00 90.88 87 ILE A N 1
ATOM 701 C CA . ILE A 1 87 ? 0.313 -8.038 -10.592 1.00 90.88 87 ILE A CA 1
ATOM 702 C C . ILE A 1 87 ? 0.035 -7.656 -9.133 1.00 90.88 87 ILE A C 1
ATOM 704 O O . ILE A 1 87 ? 0.332 -8.436 -8.230 1.00 90.88 87 ILE A O 1
ATOM 708 N N . GLY A 1 88 ? -0.587 -6.497 -8.891 1.00 87.62 88 GLY A N 1
ATOM 709 C CA . GLY A 1 88 ? -0.943 -6.044 -7.542 1.00 87.62 88 GLY A CA 1
ATOM 710 C C . GLY A 1 88 ? -1.916 -6.981 -6.818 1.00 87.62 88 GLY A C 1
ATOM 711 O O . GLY A 1 88 ? -1.852 -7.113 -5.598 1.00 87.62 88 GLY A O 1
ATOM 712 N N . ASN A 1 89 ? -2.785 -7.665 -7.563 1.00 88.38 89 ASN A N 1
ATOM 713 C CA . ASN A 1 89 ? -3.728 -8.650 -7.034 1.00 88.38 89 ASN A CA 1
ATOM 714 C C . ASN A 1 89 ? -3.124 -10.065 -6.903 1.00 88.38 89 ASN A C 1
ATOM 716 O O . ASN A 1 89 ? -3.807 -10.974 -6.433 1.00 88.38 89 ASN A O 1
ATOM 720 N N . GLY A 1 90 ? -1.870 -10.275 -7.323 1.00 88.25 90 GLY A N 1
ATOM 721 C CA . GLY A 1 90 ? -1.219 -11.588 -7.323 1.00 88.25 90 GLY A CA 1
ATOM 722 C C . GLY A 1 90 ? -1.787 -12.567 -8.357 1.00 88.25 90 GLY A C 1
ATOM 723 O O . GLY A 1 90 ? -1.713 -13.778 -8.16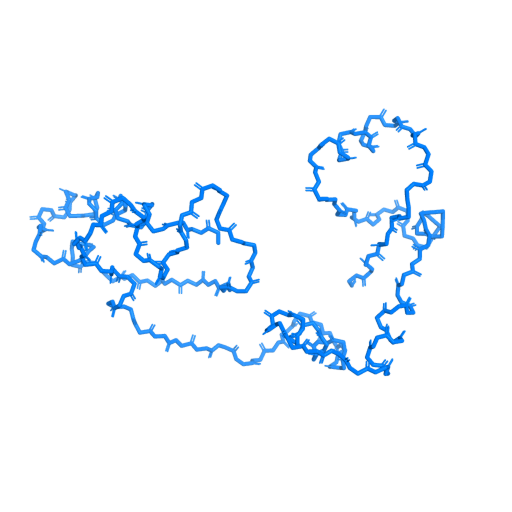2 1.00 88.25 90 GLY A O 1
ATOM 724 N N . GLN A 1 91 ? -2.390 -12.059 -9.434 1.00 92.69 91 GLN A N 1
ATOM 725 C CA . GLN A 1 91 ? -2.949 -12.871 -10.515 1.00 92.69 91 GLN A CA 1
ATOM 726 C C . GLN A 1 91 ? -1.855 -13.287 -11.507 1.00 92.69 91 GLN A C 1
ATOM 728 O O . GLN A 1 91 ? -0.905 -12.544 -11.751 1.00 92.69 91 GLN A O 1
ATOM 733 N N . LEU A 1 92 ? -2.006 -14.473 -12.102 1.00 93.19 92 LEU A N 1
ATOM 734 C CA . LEU A 1 92 ? -1.108 -14.946 -13.155 1.00 93.19 92 LEU A CA 1
ATOM 735 C C . LEU A 1 92 ? -1.312 -14.133 -14.440 1.00 93.19 92 LEU A C 1
ATOM 737 O O . LEU A 1 92 ? -2.449 -13.845 -14.826 1.00 93.19 92 LEU A O 1
ATOM 741 N N . LEU A 1 93 ? -0.203 -13.789 -15.094 1.00 93.06 93 LEU A N 1
ATOM 742 C CA . LEU A 1 93 ? -0.195 -13.140 -16.402 1.00 93.06 93 LEU A CA 1
ATOM 743 C C . LEU A 1 93 ? -0.214 -14.193 -17.510 1.00 93.06 93 LEU A C 1
ATOM 745 O O . LEU A 1 93 ? 0.373 -15.264 -17.359 1.00 93.06 93 LEU A O 1
ATOM 749 N N . ASN A 1 94 ? -0.878 -13.882 -18.620 1.00 94.62 94 ASN A N 1
ATOM 750 C CA . ASN A 1 94 ? -0.788 -14.701 -19.828 1.00 94.62 94 ASN A CA 1
ATOM 751 C C . ASN A 1 94 ? 0.469 -14.358 -20.649 1.00 94.62 94 ASN A C 1
ATOM 753 O O . ASN A 1 94 ? 1.112 -13.334 -20.420 1.00 94.62 94 ASN A O 1
ATOM 757 N N . ASP A 1 95 ? 0.787 -15.188 -21.644 1.00 95.38 95 ASP A N 1
ATOM 758 C CA . ASP A 1 95 ? 2.000 -15.024 -22.458 1.00 95.38 95 ASP A CA 1
ATOM 759 C C . ASP A 1 95 ? 2.071 -13.662 -23.163 1.00 95.38 95 ASP A C 1
ATOM 761 O O . ASP A 1 95 ? 3.141 -13.069 -23.254 1.00 95.38 95 ASP A O 1
ATOM 765 N N . ARG A 1 96 ? 0.937 -13.118 -23.626 1.00 93.31 96 ARG A N 1
ATOM 766 C CA . ARG A 1 96 ? 0.903 -11.803 -24.291 1.00 93.31 96 ARG A CA 1
ATOM 767 C C . ARG A 1 96 ? 1.201 -10.670 -23.313 1.00 93.31 96 ARG A C 1
ATOM 769 O O . ARG A 1 96 ? 1.948 -9.758 -23.646 1.00 93.31 96 ARG A O 1
ATOM 776 N N . GLU A 1 97 ? 0.635 -10.742 -22.112 1.00 93.62 97 GLU A N 1
ATOM 777 C CA . GLU A 1 97 ? 0.880 -9.781 -21.033 1.00 93.62 97 GLU A CA 1
ATOM 778 C C . GLU A 1 97 ? 2.336 -9.829 -20.576 1.00 93.62 97 GLU A C 1
ATOM 780 O O . GLU A 1 97 ? 2.935 -8.781 -20.338 1.00 93.62 97 GLU A O 1
ATOM 785 N N . LEU A 1 98 ? 2.918 -11.030 -20.498 1.00 92.62 98 LEU A N 1
ATOM 786 C CA . LEU A 1 98 ? 4.327 -11.208 -20.174 1.00 92.62 98 LEU A CA 1
ATOM 787 C C . LEU A 1 98 ? 5.225 -10.622 -21.267 1.00 92.62 98 LEU A C 1
ATOM 789 O O . LEU A 1 98 ? 6.123 -9.856 -20.942 1.00 92.62 98 LEU A O 1
ATOM 793 N N . ILE A 1 99 ? 4.941 -10.897 -22.544 1.00 92.81 99 ILE A N 1
ATOM 794 C CA . ILE A 1 99 ? 5.680 -10.319 -23.678 1.00 92.81 99 ILE A CA 1
ATOM 795 C C . ILE A 1 99 ? 5.607 -8.788 -23.649 1.00 92.81 99 ILE A C 1
ATOM 797 O O . ILE A 1 99 ? 6.629 -8.128 -23.821 1.00 92.81 99 ILE A O 1
ATOM 801 N N . LEU A 1 100 ? 4.427 -8.207 -23.397 1.00 90.88 100 LEU A N 1
ATOM 802 C CA . LEU A 1 100 ? 4.270 -6.752 -23.298 1.00 90.88 100 LEU A CA 1
ATOM 803 C C . LEU A 1 100 ? 5.057 -6.167 -22.117 1.00 90.88 100 LEU A C 1
ATOM 805 O O . LEU A 1 100 ? 5.586 -5.062 -22.210 1.00 90.88 100 LEU A O 1
ATOM 809 N N . LEU A 1 101 ? 5.131 -6.893 -21.000 1.00 89.69 101 LEU A N 1
ATOM 810 C CA . LEU A 1 101 ? 5.914 -6.491 -19.837 1.00 89.69 101 LEU A CA 1
ATOM 811 C C . LEU A 1 101 ? 7.418 -6.557 -20.132 1.00 89.69 101 LEU A C 1
ATOM 813 O O . LEU A 1 101 ? 8.161 -5.629 -19.820 1.00 89.69 101 LEU A O 1
ATOM 817 N N . GLU A 1 102 ? 7.853 -7.645 -20.763 1.00 90.25 102 GLU A N 1
ATOM 818 C CA . GLU A 1 102 ? 9.246 -7.898 -21.115 1.00 90.25 102 GLU A CA 1
ATOM 819 C C . GLU A 1 102 ? 9.757 -6.955 -22.198 1.00 90.25 102 GLU A C 1
ATOM 821 O O . GLU A 1 102 ? 10.917 -6.554 -22.150 1.00 90.25 102 GLU A O 1
ATOM 826 N N . SER A 1 103 ? 8.888 -6.501 -23.106 1.00 88.81 103 SER A N 1
ATOM 827 C CA . SER A 1 103 ? 9.240 -5.503 -24.120 1.00 88.81 103 SER A CA 1
ATOM 828 C C . SER A 1 103 ? 9.607 -4.137 -23.527 1.00 88.81 103 SER A C 1
ATOM 830 O O . SER A 1 103 ? 10.050 -3.255 -24.257 1.00 88.81 103 SER A O 1
ATOM 832 N N . ARG A 1 104 ? 9.358 -3.916 -22.229 1.00 85.19 104 ARG A N 1
ATOM 833 C CA . ARG A 1 104 ? 9.737 -2.694 -21.504 1.00 85.19 104 ARG A CA 1
ATOM 834 C C . ARG A 1 104 ? 11.043 -2.847 -20.732 1.00 85.19 104 ARG A C 1
ATOM 836 O O . ARG A 1 104 ? 11.503 -1.866 -20.153 1.00 85.19 104 ARG A O 1
ATOM 843 N N . PHE A 1 105 ? 11.635 -4.043 -20.703 1.00 86.69 105 PHE A N 1
ATOM 844 C CA . PHE A 1 105 ? 12.954 -4.228 -20.122 1.00 86.69 105 PHE A CA 1
ATOM 845 C C . PHE A 1 105 ? 14.015 -3.712 -21.077 1.00 86.69 105 PHE A C 1
ATOM 847 O O . PHE A 1 105 ? 14.217 -4.255 -22.158 1.00 86.69 105 PHE A O 1
ATOM 854 N N . VAL A 1 106 ? 14.721 -2.687 -20.623 1.00 84.81 106 VAL A N 1
ATOM 855 C CA . VAL A 1 106 ? 15.914 -2.173 -21.285 1.00 84.81 106 VAL A CA 1
ATOM 856 C C . VAL A 1 106 ? 17.134 -2.426 -20.417 1.00 84.81 106 VAL A C 1
ATOM 858 O O . VAL A 1 106 ? 17.042 -2.581 -19.194 1.00 84.81 106 VAL A O 1
ATOM 861 N N . THR A 1 107 ? 18.291 -2.481 -21.057 1.00 85.88 107 THR A N 1
ATOM 862 C CA . THR A 1 107 ? 19.572 -2.559 -20.364 1.00 85.88 107 THR A CA 1
ATOM 863 C C . THR A 1 107 ? 19.942 -1.207 -19.748 1.00 85.88 107 THR A C 1
ATOM 865 O O . THR A 1 107 ? 19.431 -0.157 -20.138 1.00 85.88 107 THR A O 1
ATOM 868 N N . THR A 1 108 ? 20.852 -1.214 -18.771 1.00 81.62 108 THR A N 1
ATOM 869 C CA . THR A 1 108 ? 21.332 0.021 -18.131 1.00 81.62 108 THR A CA 1
ATOM 870 C C . THR A 1 108 ? 21.894 1.036 -19.140 1.00 81.62 108 THR A C 1
ATOM 872 O O . THR A 1 108 ? 21.481 2.191 -19.064 1.00 81.62 108 THR A O 1
ATOM 875 N N . PRO A 1 109 ? 22.741 0.644 -20.119 1.00 84.88 109 PRO A N 1
ATOM 876 C CA . PRO A 1 109 ? 23.252 1.586 -21.116 1.00 84.88 109 PRO A CA 1
ATOM 877 C C . PRO A 1 109 ? 22.151 2.178 -22.003 1.00 84.88 109 PRO A C 1
ATOM 879 O O . PRO A 1 109 ? 22.144 3.376 -22.258 1.00 84.88 109 PRO A O 1
ATOM 882 N N . GLU A 1 110 ? 21.186 1.365 -22.442 1.00 86.38 110 GLU A N 1
ATOM 883 C CA . GLU A 1 110 ? 20.050 1.850 -23.241 1.00 86.38 110 GLU A CA 1
ATOM 884 C C . GLU A 1 110 ? 19.218 2.864 -22.455 1.00 86.38 110 GLU A C 1
ATOM 886 O O . GLU A 1 110 ? 18.860 3.915 -22.975 1.00 86.38 110 GLU A O 1
ATOM 891 N N . ALA A 1 111 ? 18.966 2.604 -21.174 1.00 84.56 111 ALA A N 1
ATOM 892 C CA . ALA A 1 111 ? 18.231 3.532 -20.329 1.00 84.56 111 ALA A CA 1
ATOM 893 C C . ALA A 1 111 ? 18.977 4.849 -20.065 1.00 84.56 111 ALA A C 1
ATOM 895 O O . ALA A 1 111 ? 18.333 5.882 -19.876 1.00 84.56 111 ALA A O 1
ATOM 896 N N . GLU A 1 112 ? 20.310 4.830 -20.007 1.00 84.12 112 GLU A N 1
ATOM 897 C CA . GLU A 1 112 ? 21.137 6.040 -19.904 1.00 84.12 112 GLU A CA 1
ATOM 898 C C . GLU A 1 112 ? 21.045 6.901 -21.167 1.00 84.12 112 GLU A C 1
ATOM 900 O O . GLU A 1 112 ? 21.046 8.124 -21.061 1.00 84.12 112 GLU A O 1
ATOM 905 N N . VAL A 1 113 ? 20.903 6.277 -22.339 1.00 88.56 113 VAL A N 1
ATOM 906 C CA . VAL A 1 113 ? 20.716 6.981 -23.616 1.00 88.56 113 VAL A CA 1
ATOM 907 C C . VAL A 1 113 ? 19.288 7.512 -23.754 1.00 88.56 113 VAL A C 1
ATOM 909 O O . VAL A 1 113 ? 19.096 8.697 -24.011 1.00 88.56 113 VAL A O 1
ATOM 912 N N . GLU A 1 114 ? 18.287 6.655 -23.553 1.00 87.06 114 GLU A N 1
ATOM 913 C CA . GLU A 1 114 ? 16.871 6.993 -23.750 1.00 87.06 114 GLU A CA 1
ATOM 914 C C . GLU A 1 114 ? 16.335 7.931 -22.660 1.00 87.06 114 GLU A C 1
ATOM 916 O O . GLU A 1 114 ? 15.452 8.756 -22.893 1.00 87.06 114 GLU A O 1
ATOM 921 N N . CYS A 1 115 ? 16.855 7.817 -21.436 1.00 84.75 115 CYS A N 1
ATOM 922 C CA . CYS A 1 115 ? 16.403 8.621 -20.309 1.00 84.75 115 CYS A CA 1
ATOM 923 C C . CYS A 1 115 ? 17.539 8.893 -19.316 1.00 84.75 115 CYS A C 1
ATOM 925 O O . CYS A 1 115 ? 17.533 8.346 -18.202 1.00 84.75 115 CYS A O 1
ATOM 927 N N . PRO A 1 116 ? 18.496 9.766 -19.680 1.00 81.75 116 PRO A N 1
ATOM 928 C CA . PRO A 1 116 ? 19.676 10.061 -18.863 1.00 81.75 116 PRO A CA 1
ATOM 929 C C . PRO A 1 116 ? 19.327 10.631 -17.483 1.00 81.75 116 PRO A C 1
ATOM 931 O O . PRO A 1 116 ? 20.041 10.402 -16.512 1.00 81.75 116 PRO A O 1
ATOM 934 N N . HIS A 1 117 ? 18.206 11.346 -17.374 1.00 84.00 117 HIS A N 1
ATOM 935 C CA . HIS A 1 117 ? 17.736 11.967 -16.130 1.00 84.00 117 HIS A CA 1
ATOM 936 C C . HIS A 1 117 ? 16.551 11.229 -15.494 1.00 84.00 117 HIS A C 1
ATOM 938 O O . HIS A 1 117 ? 15.861 11.776 -14.633 1.00 84.00 117 HIS A O 1
ATOM 944 N N . GLY A 1 118 ? 16.277 9.999 -15.933 1.00 84.12 118 GLY A N 1
ATOM 945 C CA . GLY A 1 118 ? 15.172 9.215 -15.400 1.00 84.12 118 GLY A CA 1
ATOM 946 C C . GLY A 1 118 ? 15.428 8.749 -13.970 1.00 84.12 118 GLY A C 1
ATOM 947 O O . GLY A 1 118 ? 16.535 8.345 -13.614 1.00 84.12 118 GLY A O 1
ATOM 948 N N . ILE A 1 119 ? 14.375 8.745 -13.154 1.00 85.50 119 ILE A N 1
ATOM 949 C CA . ILE A 1 119 ? 14.433 8.214 -11.790 1.00 85.50 119 ILE A CA 1
ATOM 950 C C . ILE A 1 119 ? 14.686 6.704 -11.857 1.00 85.50 119 ILE A C 1
ATOM 952 O O . ILE A 1 119 ? 13.996 5.975 -12.570 1.00 85.50 119 ILE A O 1
ATOM 956 N N . ARG A 1 120 ? 15.674 6.231 -11.095 1.00 85.69 120 ARG A N 1
ATOM 957 C CA . ARG A 1 120 ? 16.022 4.811 -10.975 1.00 85.69 120 ARG A CA 1
ATOM 958 C C . ARG A 1 120 ? 15.540 4.284 -9.629 1.00 85.69 120 ARG A C 1
ATOM 960 O O . ARG A 1 120 ? 15.810 4.887 -8.593 1.00 85.69 120 ARG A O 1
ATOM 967 N N . LEU A 1 121 ? 14.813 3.170 -9.645 1.00 86.62 121 LEU A N 1
ATOM 968 C CA . LEU A 1 121 ? 14.300 2.523 -8.439 1.00 86.62 121 LEU A CA 1
ATOM 969 C C . LEU A 1 121 ? 15.122 1.271 -8.138 1.00 86.62 121 LEU A C 1
ATOM 971 O O . LEU A 1 121 ? 15.359 0.453 -9.024 1.00 86.62 121 LEU A O 1
ATOM 975 N N . PHE A 1 122 ? 15.509 1.111 -6.875 1.00 89.56 122 PHE A N 1
ATOM 976 C CA . PHE A 1 122 ? 16.293 -0.022 -6.392 1.00 89.56 122 PHE A CA 1
ATOM 977 C C . PHE A 1 122 ? 15.612 -0.665 -5.186 1.00 89.56 122 PHE A C 1
ATOM 979 O O . PHE A 1 122 ? 14.823 -0.037 -4.480 1.00 89.56 122 PHE A O 1
ATOM 986 N N . ASN A 1 123 ? 15.921 -1.936 -4.947 1.00 89.88 123 ASN A N 1
ATOM 987 C CA . ASN A 1 123 ? 15.367 -2.703 -3.834 1.00 89.88 123 ASN A CA 1
ATOM 988 C C . ASN A 1 123 ? 16.120 -2.491 -2.507 1.00 89.88 123 ASN A C 1
ATOM 990 O O . ASN A 1 123 ? 15.571 -2.808 -1.452 1.00 89.88 123 ASN A O 1
ATOM 994 N N . THR A 1 124 ? 17.357 -1.984 -2.541 1.00 90.94 124 THR A N 1
ATOM 995 C CA . THR A 1 124 ? 18.184 -1.743 -1.352 1.00 90.94 124 THR A CA 1
ATOM 996 C C . THR A 1 124 ? 18.777 -0.341 -1.353 1.00 90.94 124 THR A C 1
ATOM 998 O O . THR A 1 124 ? 19.119 0.209 -2.398 1.00 90.94 124 THR A O 1
ATOM 1001 N N . ASN A 1 125 ? 18.954 0.218 -0.153 1.00 90.44 125 ASN A N 1
ATOM 1002 C CA . ASN A 1 125 ? 19.637 1.501 0.018 1.00 90.44 125 ASN A CA 1
ATOM 1003 C C . ASN A 1 125 ? 21.110 1.422 -0.401 1.00 90.44 125 ASN A C 1
ATOM 1005 O O . ASN A 1 125 ? 21.633 2.391 -0.925 1.00 90.44 125 ASN A O 1
ATOM 1009 N N . GLU A 1 126 ? 21.762 0.270 -0.223 1.00 91.62 126 GLU A N 1
ATOM 1010 C CA . GLU A 1 126 ? 23.146 0.057 -0.663 1.00 91.62 126 GLU A CA 1
ATOM 1011 C C . GLU A 1 126 ? 23.292 0.240 -2.180 1.00 91.62 126 GLU A C 1
ATOM 1013 O O . GLU A 1 126 ? 24.178 0.962 -2.625 1.00 91.62 126 GLU A O 1
ATOM 1018 N N . ALA A 1 127 ? 22.378 -0.324 -2.979 1.00 87.88 127 ALA A N 1
ATOM 1019 C CA . ALA A 1 127 ? 22.384 -0.137 -4.430 1.00 87.88 127 ALA A CA 1
ATOM 1020 C C . ALA A 1 127 ? 22.137 1.328 -4.829 1.00 87.88 127 ALA A C 1
ATOM 1022 O O . ALA A 1 127 ? 22.774 1.824 -5.757 1.00 87.88 127 ALA A O 1
ATOM 1023 N N . VAL A 1 128 ? 21.258 2.034 -4.103 1.00 87.81 128 VAL A N 1
ATOM 1024 C CA . VAL A 1 128 ? 21.051 3.481 -4.287 1.00 87.81 128 VAL A CA 1
ATOM 1025 C C . VAL A 1 128 ? 22.354 4.238 -4.027 1.00 87.81 128 VAL A C 1
ATOM 1027 O O . VAL A 1 128 ? 22.769 5.036 -4.863 1.00 87.81 128 VAL A O 1
ATOM 1030 N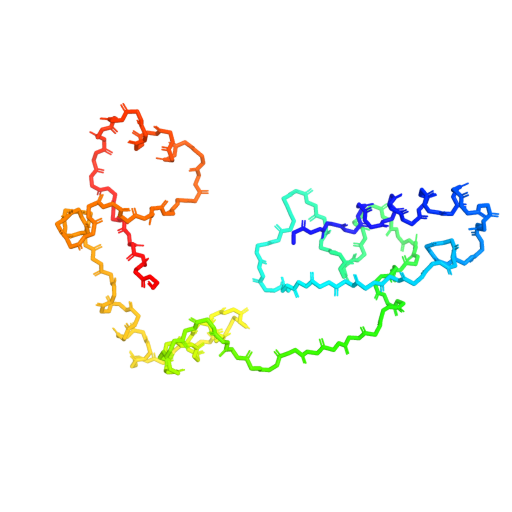 N . THR A 1 129 ? 23.016 3.973 -2.900 1.00 88.50 129 THR A N 1
ATOM 1031 C CA . THR A 1 129 ? 24.272 4.631 -2.523 1.00 88.50 129 THR A CA 1
ATOM 1032 C C . THR A 1 129 ? 25.370 4.382 -3.553 1.00 88.50 129 THR A C 1
ATOM 1034 O O . THR A 1 129 ? 25.987 5.340 -4.004 1.00 88.50 129 THR A O 1
ATOM 1037 N N . LEU A 1 130 ? 25.556 3.139 -4.007 1.00 84.62 130 LEU A N 1
ATOM 1038 C CA . LEU A 1 130 ? 26.574 2.799 -5.009 1.00 84.62 130 LEU A CA 1
ATOM 1039 C C . LEU A 1 130 ? 26.401 3.578 -6.323 1.00 84.62 130 LEU A C 1
ATOM 1041 O O . LEU A 1 130 ? 27.386 4.046 -6.893 1.00 84.62 130 LEU A O 1
ATOM 1045 N N . ILE A 1 131 ? 25.156 3.746 -6.783 1.00 79.25 131 ILE A N 1
ATOM 1046 C CA . ILE A 1 131 ? 24.829 4.529 -7.986 1.00 79.25 131 ILE A CA 1
ATOM 1047 C C . ILE A 1 131 ? 25.092 6.022 -7.753 1.00 79.25 131 ILE A C 1
ATOM 1049 O O . ILE A 1 131 ? 25.677 6.680 -8.610 1.00 79.25 131 ILE A O 1
ATOM 1053 N N . LEU A 1 132 ? 24.676 6.564 -6.603 1.00 79.31 132 LEU A N 1
ATOM 1054 C CA . LEU A 1 132 ? 24.860 7.983 -6.276 1.00 79.31 132 LEU A CA 1
ATOM 1055 C C . LEU A 1 132 ? 26.337 8.361 -6.090 1.00 79.31 132 LEU A C 1
ATOM 1057 O O . LEU A 1 132 ? 26.728 9.473 -6.432 1.00 79.31 132 LEU A O 1
ATOM 1061 N N . GLU A 1 133 ? 27.157 7.444 -5.575 1.00 78.88 133 GLU A N 1
ATOM 1062 C CA . GLU A 1 133 ? 28.595 7.641 -5.355 1.00 78.88 133 GLU A CA 1
ATOM 1063 C C . GLU A 1 133 ? 29.442 7.421 -6.622 1.00 78.88 133 GLU A C 1
ATOM 1065 O O . GLU A 1 133 ? 30.661 7.577 -6.584 1.00 78.88 133 GLU A O 1
ATOM 1070 N N . GLY A 1 134 ? 28.829 7.068 -7.759 1.00 65.44 134 GLY A N 1
ATOM 1071 C CA . GLY A 1 134 ? 29.545 6.829 -9.018 1.00 65.44 134 GLY A CA 1
ATOM 1072 C C . GLY A 1 134 ? 30.396 5.552 -9.021 1.00 65.44 134 GLY A C 1
ATOM 1073 O O . GLY A 1 134 ? 31.201 5.348 -9.932 1.00 65.44 134 GLY A O 1
ATOM 1074 N N . CYS A 1 135 ? 30.211 4.667 -8.035 1.00 49.75 135 CYS A N 1
ATOM 1075 C CA . CYS A 1 135 ? 30.859 3.361 -7.969 1.00 49.75 135 CYS A CA 1
ATOM 1076 C C . CYS A 1 135 ? 30.202 2.400 -8.976 1.00 49.75 135 CYS A C 1
ATOM 1078 O O . CYS A 1 135 ?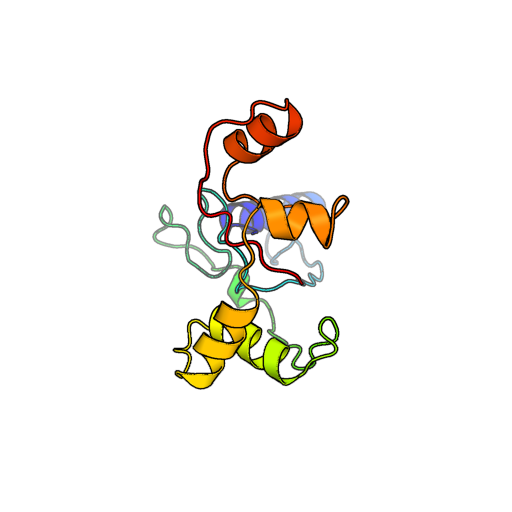 29.400 1.537 -8.620 1.00 49.75 135 CYS A O 1
ATOM 1080 N N . PHE A 1 136 ? 30.556 2.537 -10.257 1.00 50.38 136 PHE A N 1
ATOM 1081 C CA . PHE A 1 136 ? 30.185 1.599 -11.320 1.00 50.38 136 PHE A CA 1
ATOM 1082 C C . PHE A 1 136 ? 30.825 0.222 -11.070 1.00 50.38 136 PHE A C 1
ATOM 1084 O O . PHE A 1 136 ? 31.925 -0.077 -11.533 1.00 50.38 136 PHE A O 1
ATOM 1091 N N . MET A 1 137 ? 30.126 -0.653 -10.346 1.00 39.66 137 MET A N 1
ATOM 1092 C CA . MET A 1 137 ? 30.494 -2.062 -10.202 1.00 39.66 137 MET A CA 1
ATOM 1093 C C . MET A 1 137 ? 29.449 -2.970 -10.860 1.00 39.66 137 MET A C 1
ATOM 1095 O O . MET A 1 137 ? 28.485 -3.396 -10.234 1.00 39.66 137 MET A O 1
ATOM 1099 N N . LYS A 1 138 ? 29.766 -3.321 -12.116 1.00 38.00 138 LYS A N 1
ATOM 1100 C CA . LYS A 1 138 ? 29.325 -4.486 -12.910 1.00 38.00 138 LYS A CA 1
ATOM 1101 C C . LYS A 1 138 ? 27.844 -4.569 -13.338 1.00 38.00 138 LYS A C 1
ATOM 1103 O O . LYS A 1 138 ? 26.959 -4.067 -12.656 1.00 38.00 138 LYS A O 1
ATOM 1108 N N . PRO A 1 139 ? 27.574 -5.212 -14.498 1.00 38.50 139 PRO A N 1
ATOM 1109 C CA . PRO A 1 139 ? 26.263 -5.241 -15.135 1.00 38.50 139 PRO A CA 1
ATOM 1110 C C . PRO A 1 139 ? 25.347 -6.201 -14.380 1.00 38.50 139 PRO A C 1
ATOM 1112 O O . PRO A 1 139 ? 25.141 -7.347 -14.774 1.00 38.50 139 PRO A O 1
ATOM 1115 N N . TYR A 1 140 ? 24.789 -5.745 -13.267 1.00 39.56 140 TYR A N 1
ATOM 1116 C CA . TYR A 1 140 ? 23.559 -6.342 -12.789 1.00 39.56 140 TYR A CA 1
ATOM 1117 C C . TYR A 1 140 ? 22.471 -5.893 -13.748 1.00 39.56 140 TYR A C 1
ATOM 1119 O O . TYR A 1 140 ? 22.353 -4.706 -14.046 1.00 39.56 140 TYR A O 1
ATOM 1127 N N . LEU A 1 141 ? 21.743 -6.871 -14.278 1.00 35.97 141 LEU A N 1
ATOM 1128 C CA . LEU A 1 141 ? 20.576 -6.712 -15.129 1.00 35.97 141 LEU A CA 1
ATOM 1129 C C . LEU A 1 141 ? 19.580 -5.792 -14.403 1.00 35.97 141 LEU A C 1
ATOM 1131 O O . LEU A 1 141 ? 18.720 -6.250 -13.651 1.00 35.97 141 LEU A O 1
ATOM 1135 N N . CYS A 1 142 ? 19.741 -4.480 -14.554 1.00 37.78 142 CYS A N 1
ATOM 1136 C CA . CYS A 1 142 ? 18.840 -3.504 -13.983 1.00 37.78 142 CYS A CA 1
ATOM 1137 C C . CYS A 1 142 ? 17.619 -3.540 -14.890 1.00 37.78 142 CYS A C 1
ATOM 1139 O O . CYS A 1 142 ? 17.548 -2.802 -15.864 1.00 37.78 142 CYS A O 1
ATOM 1141 N N . ARG A 1 143 ? 16.709 -4.488 -14.626 1.00 37.28 143 ARG A N 1
ATOM 1142 C CA . ARG A 1 143 ? 15.396 -4.572 -15.272 1.00 37.28 143 ARG A CA 1
ATOM 1143 C C . ARG A 1 143 ? 14.624 -3.325 -14.876 1.00 37.28 143 ARG A C 1
ATOM 1145 O O . ARG A 1 143 ? 13.899 -3.297 -13.885 1.00 37.28 143 ARG A O 1
ATOM 1152 N N . MET A 1 144 ? 14.897 -2.260 -15.606 1.00 39.22 144 MET A N 1
ATOM 1153 C CA . MET A 1 144 ? 14.385 -0.943 -15.332 1.00 39.22 144 MET A CA 1
ATOM 1154 C C . MET A 1 144 ? 13.005 -0.855 -15.955 1.00 39.22 144 MET A C 1
ATOM 1156 O O . MET A 1 144 ? 12.846 -1.034 -17.158 1.00 39.22 144 MET A O 1
ATOM 1160 N N . PHE A 1 145 ? 12.001 -0.633 -15.117 1.00 38.31 145 PHE A N 1
ATOM 1161 C CA . PHE A 1 145 ? 10.662 -0.327 -15.587 1.00 38.31 145 PHE A CA 1
ATOM 1162 C C . PHE A 1 145 ? 10.600 1.149 -15.953 1.00 38.31 145 PHE A C 1
ATOM 1164 O O . PHE A 1 145 ? 10.715 2.009 -15.079 1.00 38.31 145 PHE A O 1
ATOM 1171 N N . PHE A 1 146 ? 10.379 1.432 -17.231 1.00 36.75 146 PHE A N 1
ATOM 1172 C CA . PHE A 1 146 ? 9.856 2.726 -17.646 1.00 36.75 146 PHE A CA 1
ATOM 1173 C C . PHE A 1 146 ? 8.362 2.780 -17.302 1.00 36.75 146 PHE A C 1
ATOM 1175 O O . PHE A 1 146 ? 7.580 1.965 -17.801 1.00 36.75 146 PHE A O 1
ATOM 1182 N N . ILE A 1 147 ? 8.000 3.690 -16.392 1.00 42.28 147 ILE A N 1
ATOM 1183 C CA . ILE A 1 147 ? 6.613 4.044 -16.042 1.00 42.28 147 ILE A CA 1
ATOM 1184 C C . ILE A 1 147 ? 6.110 5.084 -17.037 1.00 42.28 147 ILE A C 1
ATOM 1186 O O . ILE A 1 147 ? 6.877 6.035 -17.298 1.00 42.28 147 ILE A O 1
#

Secondary structure (DSSP, 8-state):
--BHHHHHHHHHHHHHHHS--SSGGGG--------TTSPPPTTS-BTTSPPTT-SS---GGGGSPP-------S-S-HHHHHHHHHHHTTPPPPHHHHHHHHTTEE-HHHHHHH-TT-----SSHHHHHHHHTT---------EE--

Organism: NCBI:txid348720

Foldseek 3Di:
DDALVVLVVQQVVQCVVLVNPPDGSNPDDDDDDDDPLDDAPDVHHRLQDDGPPDPDDDSSVVVDDDDDDDDDDPDPDPLLVVLVVCVSVVHDDDPVSVVVLVVQFDFPVVCCVVPVPDDQDDPDVVVVVCVVVVVPDDGDRSRGGDD

Sequence (147 aa):
MIGAELLLQIDSRLKQISRDFKTNFGGLDGILIGDLRQLLPVRATSIYKQQKQKIVGPILWRGFKFYELDQVMRQANQEFSSILTKIGNGQLLNDRELILLESRFVTTPEAEVECPHGIRLFNTNEAVTLILEGCFMKPYLCRMFFI

InterPro domains:
  IPR010285 DNA helicase Pif1-like, DEAD-box helicase domain [PF05970] (1-93)
  IPR027417 P-loop containing nucleoside triphosphate hydrolase [G3DSA:3.40.50.300] (1-89)
  IPR051055 PIF1 DNA helicase [PTHR47642] (1-128)

Radius of gyration: 21.3 Å; chains: 1; bounding box: 47×28×52 Å